Protein AF-A0A453P0K7-F1 (afdb_monomer)

pLDDT: mean 80.22, std 11.98, range [49.28, 92.62]

Radius of gyration: 17.45 Å; Cα contacts (8 Å, |Δi|>4): 108; chains: 1; bounding box: 44×29×44 Å

Mean predicted aligned error: 9.04 Å

Sequence (125 aa):
ETRQAKEMAAARRRWETLIREQKIKTLTPREAGYTFKLTDKVLLDVRPSNERQKAWVKGSTWIPVFDVDTSSDLNGLSKKAFNFMIGGWWSGSSTMSFNKNFVQQTEEKFSKDTDIILVCQKGLR

Solvent-accessible surface area (backbone atoms only — not comparable to full-atom values): 7544 Å² total; per-residue (Å²): 113,73,64,61,54,52,52,51,54,50,52,50,52,54,50,53,49,37,43,73,70,56,77,49,76,90,67,53,75,69,54,45,56,49,46,54,72,77,34,99,49,49,38,40,34,36,48,31,6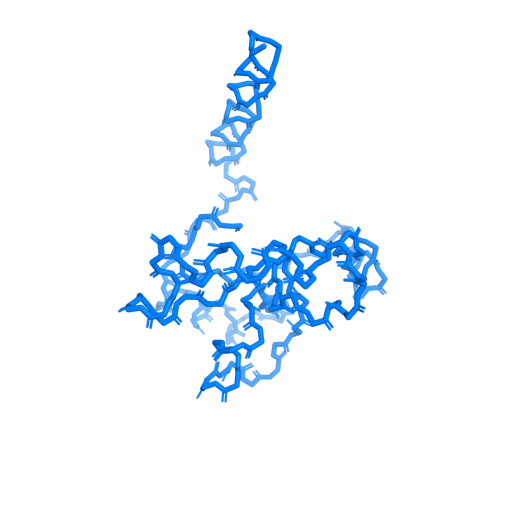0,79,55,47,76,74,56,79,63,90,89,47,49,78,57,38,49,35,31,70,62,74,66,82,46,76,75,44,49,55,51,49,52,50,46,37,73,80,45,24,66,85,63,72,55,74,64,67,37,75,41,87,55,37,64,59,60,46,57,76,74,42,64,94,88,58,69,68,47,78,45,39,92,85,72,82,115

Secondary structure (DSSP, 8-state):
-HHHHHHHHHHHHHHHHHHHTTSS----HHHHHHHHHHS-PEEEE---HHHHTT---TT-EE--SEEE-----HHHHHHHHHHIIIIIHHHT-PPEEE-TTHHHHHHHHS-TT--EEEE-TTS--

Nearest PDB structures (foldseek):
  3g5j-assembly2_B  TM=5.759E-01  e=9.638E-02  Clostridioides difficile 630
  6bev-assembly1_A  TM=6.974E-01  e=4.120E-01  Homo sapiens
  3tp9-assembly1_B  TM=7.932E-01  e=1.544E+00  Alicyclobacillus acidocaldarius subsp. acidocaldarius DSM 446
  3o3w-assembly2_D  TM=5.588E-01  e=2.010E+00  Halalkalibacterium halodurans
  3o3w-assembly2_F  TM=3.889E-01  e=1.109E+00  Halalkalibacterium halodurans

Organism: Aegilops tauschii subsp. strangulata (NCBI:txid200361)

InterPro domains:
  IPR001763 Rhodanese-like domain [PS50206] (37-125)
  IPR036873 Rhodanese-like domain superfamily [G3DSA:3.40.250.10] (23-125)
  IPR036873 Rhodanese-like domain superfamily [SSF52821] (16-125)
  IPR044664 Rhodanese-like domain-containing protein 11-like [PTHR45187] (1-125)

Foldseek 3Di:
DVVVVVVVVVVVVVVVVCVVVVVDDDDDPVRVVVCVVVDVAAEEEQDEPVVVVVDDDPRHDYQHQKYAPPDPPPVVVVVQVVCCVVCCVVVVDGDIDGDPCRVVVDVVVDPPPGHYHYDDDVPPD

Structure (mmCIF, N/CA/C/O backbone):
data_AF-A0A453P0K7-F1
#
_entry.id   AF-A0A453P0K7-F1
#
loop_
_atom_site.group_PDB
_atom_site.id
_atom_site.type_symbol
_atom_site.label_atom_id
_atom_site.label_alt_id
_atom_site.label_comp_id
_atom_site.label_asym_id
_atom_site.label_entity_id
_atom_site.label_seq_id
_atom_site.pdbx_PDB_ins_code
_atom_site.Cartn_x
_atom_site.Cartn_y
_atom_site.Cartn_z
_atom_site.occupancy
_atom_site.B_iso_or_equiv
_atom_site.auth_seq_id
_atom_site.auth_comp_id
_atom_site.auth_asym_id
_atom_site.auth_atom_id
_atom_site.pdbx_PDB_model_num
ATOM 1 N N . GLU A 1 1 ? 26.111 9.119 -1.547 1.00 57.25 1 GLU A N 1
ATOM 2 C CA . GLU A 1 1 ? 25.491 7.921 -0.929 1.00 57.25 1 GLU A CA 1
ATOM 3 C C . GLU A 1 1 ? 25.091 8.106 0.542 1.00 57.25 1 GLU A C 1
ATOM 5 O O . GLU A 1 1 ? 23.982 7.737 0.910 1.00 57.25 1 GLU A O 1
ATOM 10 N N . THR A 1 2 ? 25.904 8.753 1.387 1.00 75.12 2 THR A N 1
ATOM 11 C CA . THR A 1 2 ? 25.620 8.910 2.835 1.00 75.12 2 THR A CA 1
ATOM 12 C C . THR A 1 2 ? 24.340 9.687 3.177 1.00 75.12 2 THR A C 1
ATOM 14 O O . THR A 1 2 ? 23.711 9.407 4.197 1.00 75.12 2 THR A O 1
ATOM 17 N N . ARG A 1 3 ? 23.920 10.648 2.343 1.00 81.12 3 ARG A N 1
ATOM 18 C CA . ARG A 1 3 ? 22.696 11.439 2.568 1.00 81.12 3 ARG A CA 1
ATOM 19 C C . ARG A 1 3 ? 21.417 10.621 2.365 1.00 81.12 3 ARG A C 1
ATOM 21 O O . ARG A 1 3 ? 20.563 10.623 3.243 1.00 81.12 3 ARG A O 1
ATOM 28 N N . GLN A 1 4 ? 21.325 9.868 1.270 1.00 80.12 4 GLN A N 1
ATOM 29 C CA . GLN A 1 4 ? 20.164 9.017 0.983 1.00 80.12 4 GLN A CA 1
ATOM 30 C C . GLN A 1 4 ? 19.997 7.911 2.031 1.00 80.12 4 GLN A C 1
ATOM 32 O O . GLN A 1 4 ? 18.888 7.667 2.495 1.00 80.12 4 GLN A O 1
ATOM 37 N N . ALA A 1 5 ? 21.097 7.292 2.472 1.00 84.19 5 ALA A N 1
ATOM 38 C CA . ALA A 1 5 ? 21.058 6.300 3.547 1.00 84.19 5 ALA A CA 1
ATOM 39 C C . ALA A 1 5 ? 20.514 6.886 4.864 1.00 84.19 5 ALA A C 1
ATOM 41 O O . ALA A 1 5 ? 19.698 6.256 5.537 1.00 84.19 5 ALA A O 1
ATOM 42 N N . LYS A 1 6 ? 20.913 8.118 5.214 1.00 86.81 6 LYS A N 1
ATOM 43 C CA . LYS A 1 6 ? 20.397 8.827 6.397 1.00 86.81 6 LYS A CA 1
ATOM 44 C C . LYS A 1 6 ? 18.916 9.181 6.263 1.00 86.81 6 LYS A C 1
ATOM 46 O O . LYS A 1 6 ? 18.170 9.001 7.222 1.00 86.81 6 LYS A O 1
ATOM 51 N N . GLU A 1 7 ? 18.485 9.651 5.094 1.00 88.75 7 GLU A N 1
ATOM 52 C CA . GLU A 1 7 ? 17.079 9.974 4.817 1.00 88.75 7 GLU A CA 1
ATOM 53 C C . GLU A 1 7 ? 16.193 8.719 4.893 1.00 88.75 7 GLU A C 1
ATOM 55 O O . GLU A 1 7 ? 15.154 8.744 5.552 1.00 88.75 7 GLU A O 1
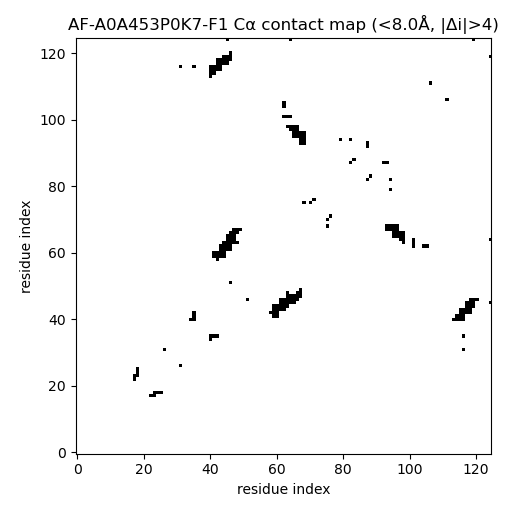ATOM 60 N N . MET A 1 8 ? 16.646 7.592 4.335 1.00 84.69 8 MET A N 1
ATOM 61 C CA . MET A 1 8 ? 15.959 6.299 4.451 1.00 84.69 8 MET A CA 1
ATOM 62 C C . MET A 1 8 ? 15.880 5.809 5.902 1.00 84.69 8 MET A C 1
ATOM 64 O O . MET A 1 8 ? 14.822 5.367 6.349 1.00 84.69 8 MET A O 1
ATOM 68 N N . ALA A 1 9 ? 16.968 5.927 6.669 1.00 87.56 9 ALA A N 1
ATOM 69 C CA . ALA A 1 9 ? 16.970 5.562 8.085 1.00 87.56 9 ALA A CA 1
ATOM 70 C C . ALA A 1 9 ? 16.009 6.439 8.907 1.00 87.56 9 ALA A C 1
ATOM 72 O O . ALA A 1 9 ? 15.301 5.938 9.781 1.00 87.56 9 ALA A O 1
ATOM 73 N N . ALA A 1 10 ? 15.943 7.740 8.612 1.00 90.69 10 ALA A N 1
ATOM 74 C CA . ALA A 1 10 ? 14.999 8.652 9.249 1.00 90.69 10 ALA A CA 1
ATOM 75 C C . ALA A 1 10 ? 13.543 8.320 8.884 1.00 90.69 10 ALA A C 1
ATOM 77 O O . ALA A 1 10 ? 12.687 8.301 9.768 1.00 90.69 10 ALA A O 1
ATOM 78 N N . ALA A 1 11 ? 13.262 8.011 7.614 1.00 86.94 11 ALA A N 1
ATOM 79 C CA . ALA A 1 11 ? 11.937 7.587 7.164 1.00 86.94 11 ALA A CA 1
ATOM 80 C C . ALA A 1 11 ? 11.488 6.294 7.860 1.00 86.94 11 ALA A C 1
ATOM 82 O O . ALA A 1 11 ? 10.369 6.223 8.365 1.00 86.94 11 ALA A O 1
ATOM 83 N N . ARG A 1 12 ? 12.389 5.313 7.985 1.00 86.38 12 ARG A N 1
ATOM 84 C CA . ARG A 1 12 ? 12.117 4.059 8.696 1.00 86.38 12 ARG A CA 1
ATOM 85 C C . ARG A 1 12 ? 11.782 4.283 10.169 1.00 86.38 12 ARG A C 1
ATOM 87 O O . ARG A 1 12 ? 10.804 3.729 10.655 1.00 86.38 12 ARG A O 1
ATOM 94 N N . ARG A 1 13 ? 12.537 5.138 10.867 1.00 90.44 13 ARG A N 1
ATOM 95 C CA . ARG A 1 13 ? 12.240 5.481 12.269 1.00 90.44 13 ARG A CA 1
ATOM 96 C C . ARG A 1 13 ? 10.870 6.136 12.421 1.00 90.44 13 ARG A C 1
ATOM 98 O O . ARG A 1 13 ? 10.135 5.788 13.333 1.00 90.44 13 ARG A O 1
ATOM 105 N N . ARG A 1 14 ? 10.506 7.056 11.517 1.00 89.06 14 ARG A N 1
ATOM 106 C CA . ARG A 1 14 ? 9.172 7.686 11.516 1.00 89.06 14 ARG A CA 1
ATOM 107 C C .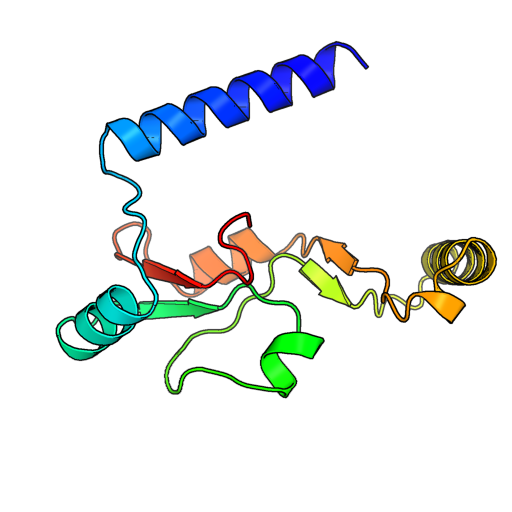 ARG A 1 14 ? 8.073 6.640 11.348 1.00 89.06 14 ARG A C 1
ATOM 109 O O . ARG A 1 14 ? 7.101 6.662 12.091 1.00 89.06 14 ARG A O 1
ATOM 116 N N . TRP A 1 15 ? 8.254 5.711 10.414 1.00 85.88 15 TRP A N 1
ATOM 117 C CA . TRP A 1 15 ? 7.320 4.615 10.175 1.00 85.88 15 TRP A CA 1
ATOM 118 C C . TRP A 1 15 ? 7.149 3.707 11.401 1.00 85.88 15 TRP A C 1
ATOM 120 O O . TRP A 1 15 ? 6.027 3.442 11.826 1.00 85.88 15 TRP A O 1
ATOM 130 N N . GLU A 1 16 ? 8.254 3.280 12.014 1.00 88.50 16 GLU A N 1
ATOM 131 C CA . GLU A 1 16 ? 8.236 2.444 13.221 1.00 88.50 16 GLU A CA 1
ATOM 132 C C . GLU A 1 16 ? 7.529 3.150 14.391 1.00 88.50 16 GLU A C 1
ATOM 134 O O . GLU A 1 16 ? 6.747 2.521 15.107 1.00 88.50 16 GLU A O 1
ATOM 139 N N . THR A 1 17 ? 7.721 4.465 14.546 1.00 92.62 17 THR A N 1
ATOM 140 C CA . THR A 1 17 ? 6.985 5.267 15.534 1.00 92.62 17 THR A CA 1
ATOM 141 C C . THR A 1 17 ? 5.480 5.273 15.264 1.00 92.62 17 THR A C 1
ATOM 143 O O . THR A 1 17 ? 4.709 5.070 16.197 1.00 92.62 17 THR A O 1
ATOM 146 N N . LEU A 1 18 ? 5.040 5.433 14.011 1.00 88.94 18 LEU A N 1
ATOM 147 C CA . LEU A 1 18 ? 3.610 5.431 13.662 1.00 88.94 18 LEU A CA 1
ATOM 148 C C . LEU A 1 18 ? 2.927 4.086 13.953 1.00 88.94 18 LEU A C 1
ATOM 150 O O . LEU A 1 18 ? 1.768 4.064 14.370 1.00 88.94 18 LEU A O 1
ATOM 154 N N . ILE A 1 19 ? 3.645 2.975 13.766 1.00 87.56 19 ILE A N 1
ATOM 155 C CA . ILE A 1 19 ? 3.164 1.640 14.149 1.00 87.56 19 ILE A CA 1
ATOM 156 C C . ILE A 1 19 ? 3.085 1.523 15.674 1.00 87.56 19 ILE A C 1
ATOM 158 O O . ILE A 1 19 ? 2.084 1.046 16.207 1.00 87.56 19 ILE A O 1
ATOM 162 N N . ARG A 1 20 ? 4.120 1.978 16.393 1.00 89.81 20 ARG A N 1
ATOM 163 C CA . ARG A 1 20 ? 4.165 1.923 17.862 1.00 89.81 20 ARG A CA 1
ATOM 164 C C . ARG A 1 20 ? 3.066 2.767 18.511 1.00 89.81 20 ARG A C 1
ATOM 166 O O . ARG A 1 20 ? 2.497 2.346 19.512 1.00 89.81 20 ARG A O 1
ATOM 173 N N . GLU A 1 21 ? 2.757 3.924 17.934 1.00 91.50 21 GLU A N 1
ATOM 174 C CA . GLU A 1 21 ? 1.658 4.807 18.346 1.00 91.50 21 GLU A CA 1
ATOM 175 C C . GLU A 1 21 ? 0.270 4.288 17.920 1.00 91.50 21 GLU A C 1
ATOM 177 O O . GLU A 1 21 ? -0.727 4.955 18.172 1.00 91.50 21 GLU A O 1
ATOM 182 N N . GLN A 1 22 ? 0.189 3.126 17.257 1.00 85.62 22 GLN A N 1
ATOM 183 C CA . GLN A 1 22 ? -1.040 2.532 16.709 1.00 85.62 22 GLN A CA 1
ATOM 184 C C . GLN A 1 22 ? -1.821 3.419 15.726 1.00 85.62 22 GLN A C 1
ATOM 186 O O . GLN A 1 22 ? -2.965 3.113 15.394 1.00 85.62 22 GLN A O 1
ATOM 191 N N . LYS A 1 23 ? -1.193 4.469 15.184 1.00 85.56 23 LYS A N 1
ATOM 192 C CA . LYS A 1 23 ? -1.765 5.270 14.091 1.00 85.56 23 LYS A CA 1
ATOM 193 C C . LYS A 1 23 ? -1.886 4.451 12.810 1.00 85.56 23 LYS A C 1
ATOM 195 O O . LYS A 1 23 ? -2.830 4.626 12.050 1.00 85.56 23 LYS A O 1
ATOM 200 N N . ILE A 1 24 ? -0.939 3.539 12.586 1.00 86.88 24 ILE A N 1
ATOM 201 C CA . ILE A 1 24 ? -0.995 2.552 11.507 1.00 86.88 24 ILE A CA 1
ATOM 202 C C . ILE A 1 24 ? -1.208 1.183 12.137 1.00 86.88 24 ILE A C 1
ATOM 204 O O . ILE A 1 24 ? -0.322 0.647 12.804 1.00 86.88 24 ILE A O 1
ATOM 208 N N . LYS A 1 25 ? -2.387 0.605 11.905 1.00 88.44 25 LYS A N 1
ATOM 209 C CA . LYS A 1 25 ? -2.711 -0.747 12.353 1.00 88.44 25 LYS A CA 1
ATOM 210 C C . LYS A 1 25 ? -2.468 -1.739 11.224 1.00 88.44 25 LYS A C 1
ATOM 212 O O . LYS A 1 25 ? -3.093 -1.658 10.169 1.00 88.44 25 LYS A O 1
ATOM 217 N N . THR A 1 26 ? -1.583 -2.699 11.460 1.00 87.75 26 THR A N 1
ATOM 218 C CA . THR A 1 26 ? -1.420 -3.846 10.568 1.00 87.75 26 THR A CA 1
ATOM 219 C C . THR A 1 26 ? -2.596 -4.798 10.765 1.00 87.75 26 THR A C 1
ATOM 221 O O . THR A 1 26 ? -2.956 -5.138 11.891 1.00 87.75 26 THR A O 1
ATOM 224 N N . LEU A 1 27 ? -3.229 -5.198 9.665 1.00 87.56 27 LEU A N 1
ATOM 225 C CA . LEU A 1 27 ? -4.360 -6.121 9.672 1.00 87.56 27 LEU A CA 1
ATOM 226 C C . LEU A 1 27 ? -3.991 -7.372 8.889 1.00 87.56 27 LEU A C 1
ATOM 228 O O . LEU A 1 27 ? -3.414 -7.294 7.802 1.00 87.56 27 LEU A O 1
ATOM 232 N N . THR A 1 28 ? -4.368 -8.533 9.413 1.00 88.62 28 THR A N 1
ATOM 233 C CA . THR A 1 28 ? -4.352 -9.763 8.620 1.00 88.62 28 THR A CA 1
ATOM 234 C C . THR A 1 28 ? -5.460 -9.716 7.558 1.00 88.62 28 THR A C 1
ATOM 236 O O . THR A 1 28 ? -6.468 -9.031 7.751 1.00 88.62 28 THR A O 1
ATOM 239 N N . PRO A 1 29 ? -5.358 -10.471 6.446 1.00 85.94 29 PRO A N 1
ATOM 240 C CA . PRO A 1 29 ? -6.405 -10.490 5.418 1.00 85.94 29 PRO A CA 1
ATOM 241 C C . PRO A 1 29 ? -7.796 -10.838 5.967 1.00 85.94 29 PRO A C 1
ATOM 243 O O . PRO A 1 29 ? -8.808 -10.317 5.499 1.00 85.94 29 PRO A O 1
ATOM 246 N N . ARG A 1 30 ? -7.847 -11.692 6.998 1.00 87.69 30 ARG A N 1
ATOM 247 C CA . ARG A 1 30 ? -9.088 -12.078 7.672 1.00 87.69 30 ARG A CA 1
ATOM 248 C C . ARG A 1 30 ? -9.691 -10.904 8.443 1.00 87.69 30 ARG A C 1
ATOM 250 O O . ARG A 1 30 ? -10.869 -10.609 8.271 1.00 87.69 30 ARG A O 1
ATOM 257 N N . GLU A 1 31 ? -8.888 -10.208 9.243 1.00 89.56 31 GLU A N 1
ATOM 258 C CA . GLU A 1 31 ? -9.323 -9.022 9.992 1.00 89.56 31 GLU A CA 1
ATOM 259 C C . GLU A 1 31 ? -9.700 -7.866 9.066 1.00 89.56 31 GLU A C 1
ATOM 261 O O . GLU A 1 31 ? -10.706 -7.202 9.303 1.00 89.56 31 GLU A O 1
ATOM 266 N N . ALA A 1 32 ? -8.944 -7.653 7.986 1.00 87.12 32 ALA A N 1
ATOM 267 C CA . ALA A 1 32 ? -9.249 -6.646 6.975 1.00 87.12 32 ALA A CA 1
ATOM 268 C C . ALA A 1 32 ? -10.604 -6.925 6.313 1.00 87.12 32 ALA A C 1
ATOM 270 O O . ALA A 1 32 ? -11.422 -6.018 6.182 1.00 87.12 32 ALA A O 1
ATOM 271 N N . GLY A 1 33 ? -10.883 -8.189 5.975 1.00 87.06 33 GLY A N 1
ATOM 272 C CA . GLY A 1 33 ? -12.175 -8.605 5.433 1.00 87.06 33 GLY A CA 1
ATOM 273 C C . GLY A 1 33 ? -13.341 -8.388 6.401 1.00 87.06 33 GLY A C 1
ATOM 274 O O . GLY A 1 33 ? -14.416 -7.980 5.968 1.00 87.06 33 GLY A O 1
ATOM 275 N N . TYR A 1 34 ? -13.145 -8.620 7.703 1.00 88.38 34 TYR A N 1
ATOM 276 C CA . TYR A 1 34 ? -14.158 -8.294 8.712 1.00 88.38 34 TYR A CA 1
ATOM 277 C C . TYR A 1 34 ? -14.334 -6.785 8.870 1.00 88.38 34 TYR A C 1
ATOM 279 O O . TYR A 1 34 ? -15.460 -6.306 8.846 1.00 88.38 34 TYR A O 1
ATOM 287 N N . THR A 1 35 ? -13.240 -6.031 8.964 1.00 87.50 35 THR A N 1
ATOM 288 C CA . THR A 1 35 ? -13.268 -4.571 9.146 1.00 87.50 35 THR A CA 1
ATOM 289 C C . THR A 1 35 ? -13.952 -3.887 7.968 1.00 87.50 35 THR A C 1
ATOM 291 O O . THR A 1 35 ? -14.791 -3.023 8.168 1.00 87.50 35 THR A O 1
ATOM 294 N N . PHE A 1 36 ? -13.670 -4.328 6.743 1.00 87.56 36 PHE A N 1
ATOM 295 C CA . PHE A 1 36 ? -14.305 -3.796 5.538 1.00 87.56 36 PHE A CA 1
ATOM 296 C C . PHE A 1 36 ? -15.812 -4.088 5.462 1.00 87.56 36 PHE A C 1
ATOM 298 O O . PHE A 1 36 ? -16.555 -3.334 4.851 1.00 87.56 36 PHE A O 1
ATOM 305 N N . LYS A 1 37 ? -16.279 -5.189 6.063 1.00 85.81 37 LYS A N 1
ATOM 306 C CA . LYS A 1 37 ? -17.712 -5.524 6.107 1.00 85.81 37 LYS A CA 1
ATOM 307 C C . LYS A 1 37 ? -18.448 -4.847 7.259 1.00 85.81 37 LYS A C 1
ATOM 309 O O . LYS A 1 37 ? -19.635 -4.578 7.138 1.00 85.81 37 LYS A O 1
ATOM 314 N N . LEU A 1 38 ? -17.769 -4.672 8.390 1.00 85.12 38 LEU A N 1
ATOM 315 C CA . LEU A 1 38 ? -18.343 -4.139 9.627 1.00 85.12 38 LEU A CA 1
ATOM 316 C C . LEU A 1 38 ? -18.262 -2.616 9.700 1.00 85.12 38 LEU A C 1
ATOM 318 O O . LEU A 1 38 ? -18.952 -2.010 10.512 1.00 85.12 38 LEU A O 1
ATOM 322 N N . THR A 1 39 ? -17.382 -2.002 8.917 1.00 81.00 39 THR A N 1
ATOM 323 C CA . THR A 1 39 ? -17.164 -0.560 8.913 1.00 81.00 39 THR A CA 1
ATOM 3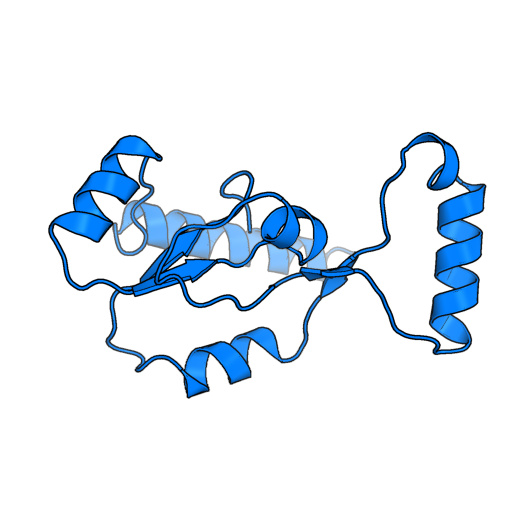24 C C . THR A 1 39 ? -17.271 -0.036 7.491 1.00 81.00 39 THR A C 1
ATOM 326 O O . THR A 1 39 ? -16.703 -0.632 6.581 1.00 81.00 39 THR A O 1
ATOM 329 N N . ASP A 1 40 ? -17.887 1.131 7.310 1.00 80.81 40 ASP A N 1
ATOM 330 C CA . ASP A 1 40 ? -17.939 1.866 6.035 1.00 80.81 40 ASP A CA 1
ATOM 331 C C . ASP A 1 40 ? -16.586 2.506 5.650 1.00 80.81 40 ASP A C 1
ATOM 333 O O . ASP A 1 40 ? -16.514 3.579 5.050 1.00 80.81 40 ASP A O 1
ATOM 337 N N . LYS A 1 41 ? -15.476 1.861 6.024 1.00 85.00 41 LYS A N 1
ATOM 338 C CA . LYS A 1 41 ? -14.119 2.310 5.703 1.00 85.00 41 LYS A CA 1
ATOM 339 C C . LYS A 1 41 ? -13.802 2.010 4.251 1.00 85.00 41 LYS A C 1
ATOM 341 O O . LYS A 1 41 ? -14.102 0.930 3.739 1.00 85.00 41 LYS A O 1
ATOM 346 N N . VAL A 1 42 ? -13.117 2.944 3.599 1.00 88.88 42 VAL A N 1
ATOM 347 C CA . VAL A 1 42 ? -12.773 2.775 2.189 1.00 88.88 42 VAL A CA 1
ATOM 348 C C . VAL A 1 42 ? -11.526 1.912 2.034 1.00 88.88 42 VAL A C 1
ATOM 350 O O . VAL A 1 42 ? -10.545 2.053 2.764 1.00 88.88 42 VAL A O 1
ATOM 353 N N . LEU A 1 43 ? -11.568 1.015 1.051 1.00 91.19 43 LEU A N 1
ATOM 354 C CA . LEU A 1 43 ? -10.459 0.143 0.690 1.00 91.19 43 LEU A CA 1
ATOM 355 C C . LEU A 1 43 ? -9.670 0.751 -0.476 1.00 91.19 43 LEU A C 1
ATOM 357 O O . LEU A 1 43 ? -10.209 0.899 -1.576 1.00 91.19 43 LEU A O 1
ATOM 361 N N . LEU A 1 44 ? -8.397 1.065 -0.242 1.00 92.06 44 LEU A N 1
ATOM 362 C CA . LEU A 1 44 ? -7.469 1.594 -1.238 1.00 92.06 44 LEU A CA 1
ATOM 363 C C . LEU A 1 44 ? -6.511 0.494 -1.709 1.00 92.06 44 LEU A C 1
ATOM 365 O O . LEU A 1 44 ? -5.663 0.023 -0.953 1.00 92.06 44 LEU A O 1
ATOM 369 N N . ASP A 1 45 ? -6.636 0.093 -2.970 1.00 91.19 45 ASP A N 1
ATOM 370 C CA . ASP A 1 45 ? -5.742 -0.866 -3.616 1.00 91.19 45 ASP A CA 1
ATOM 371 C C . ASP A 1 45 ? -4.597 -0.136 -4.321 1.00 91.19 45 ASP A C 1
ATOM 373 O O . ASP A 1 45 ? -4.825 0.574 -5.306 1.00 91.19 45 ASP A O 1
ATOM 377 N N . VAL A 1 46 ? -3.373 -0.338 -3.825 1.00 91.75 46 VAL A N 1
ATOM 378 C CA . VAL A 1 46 ? -2.154 0.289 -4.362 1.00 91.75 46 VAL A CA 1
ATOM 379 C C . VAL A 1 46 ? -1.337 -0.623 -5.274 1.00 91.75 46 VAL A C 1
ATOM 381 O O . VAL A 1 46 ? -0.227 -0.271 -5.694 1.00 91.75 46 VAL A O 1
ATOM 384 N N . ARG A 1 47 ? -1.856 -1.820 -5.570 1.00 89.88 47 ARG A N 1
ATOM 385 C CA . ARG A 1 47 ? -1.164 -2.806 -6.402 1.00 89.88 47 ARG A CA 1
ATOM 386 C C . ARG A 1 47 ? -1.036 -2.333 -7.858 1.00 89.88 47 ARG A C 1
ATOM 388 O O . ARG A 1 47 ? -1.912 -1.616 -8.352 1.00 89.88 47 ARG A O 1
ATOM 395 N N . PRO A 1 48 ? 0.027 -2.764 -8.559 1.00 88.44 48 PRO A N 1
ATOM 396 C CA . PRO A 1 48 ? 0.192 -2.507 -9.988 1.00 88.44 48 PRO A CA 1
ATOM 397 C C . PRO A 1 48 ? -0.949 -3.111 -10.821 1.00 88.44 48 PRO A C 1
ATOM 399 O O . PRO A 1 48 ? -1.623 -4.061 -10.402 1.00 88.44 48 PRO A O 1
ATOM 402 N N . SER A 1 49 ? -1.150 -2.577 -12.029 1.00 87.38 49 SER A N 1
ATOM 403 C CA . SER A 1 49 ? -2.233 -2.990 -12.936 1.00 87.38 49 SER A CA 1
ATOM 404 C C . SER A 1 49 ? -2.238 -4.496 -13.235 1.00 87.38 49 SER A C 1
ATOM 406 O O . SER A 1 49 ? -3.299 -5.120 -13.238 1.00 87.38 49 SER A O 1
ATOM 408 N N . ASN A 1 50 ? -1.064 -5.108 -13.404 1.00 84.62 50 ASN A N 1
ATOM 409 C CA . ASN A 1 50 ? -0.908 -6.539 -13.687 1.00 84.62 50 ASN A CA 1
ATOM 410 C C . ASN A 1 50 ? -1.474 -7.463 -12.587 1.00 84.62 50 ASN A C 1
ATOM 412 O O . ASN A 1 50 ? -1.942 -8.562 -12.878 1.00 84.62 50 ASN A O 1
ATOM 416 N N . GLU A 1 51 ? -1.431 -7.045 -11.323 1.00 84.88 51 GLU A N 1
ATOM 417 C CA . GLU A 1 51 ? -1.995 -7.782 -10.190 1.00 84.88 51 GLU A CA 1
ATOM 418 C C . GLU A 1 51 ? -3.486 -7.496 -10.045 1.00 84.88 51 GLU A C 1
ATOM 420 O O . GLU A 1 51 ? -4.276 -8.412 -9.803 1.00 84.88 51 GLU A O 1
ATOM 425 N N . ARG A 1 52 ? -3.877 -6.234 -10.246 1.00 86.69 52 ARG A N 1
ATOM 426 C CA . ARG A 1 52 ? -5.273 -5.797 -10.201 1.00 86.69 52 ARG A CA 1
ATOM 427 C C . ARG A 1 52 ? -6.135 -6.519 -11.236 1.00 86.69 52 ARG A C 1
ATOM 429 O O . ARG A 1 52 ? -7.248 -6.926 -10.914 1.00 86.69 52 ARG A O 1
ATOM 436 N N . GLN A 1 53 ? -5.613 -6.705 -12.449 1.00 87.12 53 GLN A N 1
ATOM 437 C CA . GLN A 1 53 ? -6.301 -7.404 -13.541 1.00 87.12 53 GLN A CA 1
ATOM 438 C C . GLN A 1 53 ? -6.584 -8.877 -13.223 1.00 87.12 53 GLN A C 1
ATOM 440 O O . GLN A 1 53 ? -7.558 -9.430 -13.723 1.00 87.12 53 GLN A O 1
ATOM 445 N N . LYS A 1 54 ? -5.767 -9.512 -12.375 1.00 89.44 54 LYS A N 1
ATOM 446 C CA . LYS A 1 54 ? -5.968 -10.913 -11.979 1.00 89.44 54 LYS A CA 1
ATOM 447 C C . LYS A 1 54 ? -7.081 -11.054 -10.950 1.00 89.44 54 LYS A C 1
ATOM 449 O O . LYS A 1 54 ? -7.893 -11.967 -11.047 1.00 89.44 54 LYS A O 1
ATOM 454 N N . ALA A 1 55 ? -7.090 -10.184 -9.941 1.00 88.88 55 ALA A N 1
ATOM 455 C CA . ALA A 1 55 ? -8.078 -10.232 -8.873 1.00 88.88 55 ALA A CA 1
ATOM 456 C C . ALA A 1 55 ? -8.178 -8.904 -8.123 1.00 88.88 55 ALA A C 1
ATOM 458 O O . ALA A 1 55 ? -7.175 -8.238 -7.834 1.00 88.88 55 ALA A O 1
ATOM 459 N N . TRP A 1 56 ? -9.398 -8.572 -7.708 1.00 89.69 56 TRP A N 1
ATOM 460 C CA . TRP A 1 56 ? -9.673 -7.360 -6.956 1.00 89.69 56 TRP A CA 1
ATOM 461 C C . TRP A 1 56 ? -10.848 -7.497 -5.991 1.00 89.69 56 TRP A C 1
ATOM 463 O O . TRP A 1 56 ? -11.704 -8.365 -6.145 1.00 89.69 56 TRP A O 1
ATOM 473 N N . VAL A 1 57 ? -10.878 -6.618 -4.986 1.00 87.56 57 VAL A N 1
ATOM 474 C CA . VAL A 1 57 ? -11.956 -6.560 -3.994 1.00 87.56 57 VAL A CA 1
ATOM 475 C C . VAL A 1 57 ? -13.034 -5.592 -4.466 1.00 87.56 57 VAL A C 1
ATOM 477 O O . VAL A 1 57 ? -12.767 -4.405 -4.649 1.00 87.56 57 VAL A O 1
ATOM 480 N N . LYS A 1 58 ? -14.263 -6.086 -4.648 1.00 87.50 58 LYS A N 1
ATOM 481 C CA . LYS A 1 58 ? -15.400 -5.267 -5.090 1.00 87.50 58 LYS A CA 1
ATOM 482 C 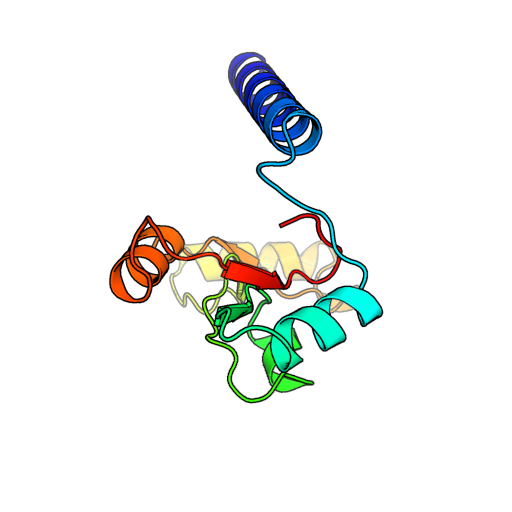C . LYS A 1 58 ? -15.603 -4.063 -4.160 1.00 87.50 58 LYS A C 1
ATOM 484 O O . LYS A 1 58 ? -15.614 -4.223 -2.946 1.00 87.50 58 LYS A O 1
ATOM 489 N N . GLY A 1 59 ? -15.774 -2.875 -4.740 1.00 86.00 59 GLY A N 1
ATOM 490 C CA . GLY A 1 59 ? -15.938 -1.622 -3.990 1.00 86.00 59 GLY A CA 1
ATOM 491 C C . GLY A 1 59 ? -14.632 -0.948 -3.556 1.00 86.00 59 GLY A C 1
ATOM 492 O O . GLY A 1 59 ? -14.682 0.101 -2.929 1.00 86.00 59 GLY A O 1
ATOM 493 N N . SER A 1 60 ? -13.463 -1.501 -3.900 1.00 89.31 60 SER A N 1
ATOM 494 C CA . SER A 1 60 ? -12.187 -0.840 -3.613 1.00 89.31 60 SER A CA 1
ATOM 495 C C . SER A 1 60 ? -11.857 0.247 -4.641 1.00 89.31 60 SER A C 1
ATOM 497 O O . SER A 1 60 ? -11.956 0.009 -5.852 1.00 89.31 60 SER A O 1
ATOM 499 N N . THR A 1 61 ? -11.291 1.355 -4.186 1.00 91.94 61 THR A N 1
ATOM 500 C CA . THR A 1 61 ? -10.670 2.359 -5.053 1.00 91.94 61 THR A CA 1
ATOM 501 C C . THR A 1 61 ? -9.272 1.897 -5.446 1.00 91.94 61 THR A C 1
ATOM 503 O O . THR A 1 61 ? -8.494 1.482 -4.594 1.00 91.94 61 THR A O 1
ATOM 506 N N . TRP A 1 62 ? -8.942 1.954 -6.735 1.00 92.38 62 TRP A N 1
ATOM 507 C CA . TRP A 1 62 ? -7.615 1.589 -7.234 1.00 92.38 62 TRP A CA 1
ATOM 508 C C . TRP A 1 62 ? -6.807 2.841 -7.576 1.00 92.38 62 TRP A C 1
ATOM 510 O O . TRP A 1 62 ? -7.276 3.680 -8.350 1.00 92.38 62 TRP A O 1
ATOM 520 N N . ILE A 1 63 ? -5.621 2.961 -6.975 1.00 91.38 63 ILE A N 1
ATOM 521 C CA . ILE A 1 63 ? -4.625 4.001 -7.264 1.00 91.38 63 ILE A CA 1
ATOM 522 C C . ILE A 1 63 ? -3.238 3.355 -7.113 1.00 91.38 63 ILE A C 1
ATOM 524 O O . ILE A 1 63 ? -2.778 3.165 -5.987 1.00 91.38 63 ILE A O 1
ATOM 528 N N . PRO A 1 64 ? -2.553 2.980 -8.204 1.00 89.88 64 PRO A N 1
ATOM 529 C CA . PRO A 1 64 ? -1.273 2.289 -8.109 1.00 89.88 64 PRO A CA 1
ATOM 530 C C . PRO A 1 64 ? -0.160 3.241 -7.646 1.00 89.88 64 PRO A C 1
ATOM 532 O O . PRO A 1 64 ? 0.002 4.334 -8.196 1.00 89.88 64 PRO A O 1
ATOM 535 N N . VAL A 1 65 ? 0.648 2.801 -6.673 1.00 88.00 65 VAL A N 1
ATOM 536 C CA . VAL A 1 65 ? 1.895 3.498 -6.276 1.00 88.00 65 VAL A CA 1
ATOM 537 C C . VAL A 1 65 ? 2.986 3.259 -7.317 1.00 88.00 65 VAL A C 1
ATOM 539 O O . VAL A 1 65 ? 3.734 4.166 -7.678 1.00 88.00 65 VAL A O 1
ATOM 542 N N . PHE A 1 66 ? 3.051 2.028 -7.822 1.00 83.75 66 PHE A N 1
ATOM 543 C CA . PHE A 1 66 ? 3.894 1.661 -8.947 1.00 83.75 66 PHE A CA 1
ATOM 544 C C . PHE A 1 66 ? 3.037 1.001 -10.010 1.00 83.75 66 PHE A C 1
ATOM 546 O O . PHE A 1 66 ? 2.217 0.145 -9.674 1.00 83.75 66 PHE A O 1
ATOM 553 N N . ASP A 1 67 ? 3.263 1.349 -11.269 1.00 80.81 67 ASP A N 1
ATOM 554 C CA . ASP A 1 67 ? 2.596 0.706 -12.393 1.00 80.81 67 ASP A CA 1
ATOM 555 C C . ASP A 1 67 ? 3.606 0.268 -13.453 1.00 80.81 67 ASP A C 1
ATOM 557 O O . ASP A 1 67 ? 4.789 0.610 -13.391 1.00 80.81 67 ASP A O 1
ATOM 561 N N . VAL A 1 68 ? 3.155 -0.551 -14.398 1.00 73.94 68 VAL A N 1
ATOM 562 C CA . VAL A 1 68 ? 3.983 -0.994 -15.518 1.00 73.94 68 VAL A CA 1
ATOM 563 C C . VAL A 1 68 ? 4.403 0.229 -16.324 1.00 73.94 68 VAL A C 1
ATOM 565 O O . VAL A 1 68 ? 3.558 0.995 -16.793 1.00 73.94 68 VAL A O 1
ATOM 568 N N . ASP A 1 69 ? 5.715 0.394 -16.506 1.00 67.25 69 ASP A N 1
ATOM 569 C CA . ASP A 1 69 ? 6.263 1.457 -17.337 1.00 67.25 69 ASP A CA 1
ATOM 570 C C . ASP A 1 69 ? 5.714 1.319 -18.757 1.00 67.25 69 ASP A C 1
ATOM 572 O O . ASP A 1 69 ? 6.192 0.511 -19.553 1.00 67.25 69 ASP A O 1
ATOM 576 N N . THR A 1 70 ? 4.705 2.117 -19.095 1.00 60.53 70 THR A N 1
ATOM 577 C CA . THR A 1 70 ? 4.119 2.168 -20.445 1.00 60.53 70 THR A CA 1
ATOM 578 C C . THR A 1 70 ? 4.637 3.380 -21.217 1.00 60.53 70 THR A C 1
ATOM 580 O O . THR A 1 70 ? 4.344 3.531 -22.397 1.00 60.53 70 THR A O 1
ATOM 583 N N . SER A 1 71 ? 5.487 4.204 -20.589 1.00 55.97 71 SER A N 1
ATOM 584 C CA . SER A 1 71 ? 6.163 5.307 -21.261 1.00 55.97 71 SER A CA 1
ATOM 585 C C . SER A 1 71 ? 6.934 4.777 -22.475 1.00 55.97 71 SER A C 1
ATOM 587 O O . SER A 1 71 ? 7.809 3.902 -22.387 1.00 55.97 71 SER A O 1
ATOM 589 N N . SER A 1 72 ? 6.527 5.280 -23.635 1.00 49.50 72 SER A N 1
ATOM 590 C CA . SER A 1 72 ? 7.192 5.170 -24.931 1.00 49.50 72 SER A CA 1
ATOM 591 C C . SER A 1 72 ? 8.185 6.318 -25.127 1.00 49.50 72 SER A C 1
ATOM 593 O O . SER A 1 72 ? 8.508 6.679 -26.254 1.00 49.50 72 SER A O 1
ATOM 595 N N . ASP A 1 73 ? 8.659 6.918 -24.034 1.00 51.00 73 ASP A N 1
ATOM 596 C CA . ASP A 1 73 ? 9.744 7.886 -24.088 1.00 51.00 73 ASP A CA 1
ATOM 597 C C . ASP A 1 73 ? 10.992 7.157 -24.595 1.00 51.00 73 ASP A C 1
ATOM 599 O O . ASP A 1 73 ? 11.324 6.072 -24.105 1.00 51.00 73 ASP A O 1
ATOM 603 N N . LEU A 1 74 ? 11.709 7.739 -25.561 1.00 49.28 74 LEU A N 1
ATOM 604 C CA . LEU A 1 74 ? 12.933 7.156 -26.133 1.00 49.28 74 LEU A CA 1
ATOM 605 C C . LEU A 1 74 ? 13.946 6.709 -25.055 1.00 49.28 74 LEU A C 1
ATOM 607 O O . LEU A 1 74 ? 14.643 5.710 -25.229 1.00 49.28 74 LEU A O 1
ATOM 611 N N . ASN A 1 75 ? 13.966 7.385 -23.9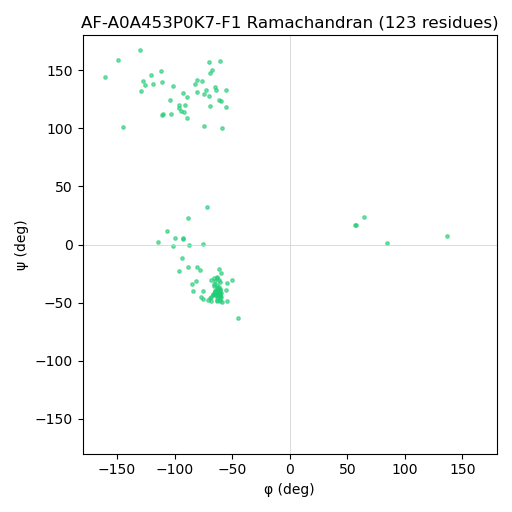01 1.00 57.09 75 ASN A N 1
ATOM 612 C CA . ASN A 1 75 ? 14.817 7.044 -22.755 1.00 57.09 75 ASN A CA 1
ATOM 613 C C . ASN A 1 75 ? 14.299 5.855 -21.917 1.00 57.09 75 ASN A C 1
ATOM 615 O O . ASN A 1 75 ? 15.067 5.233 -21.182 1.00 57.09 75 ASN A O 1
ATOM 619 N N . GLY A 1 76 ? 13.003 5.547 -21.980 1.00 58.16 76 GLY A N 1
ATOM 620 C CA . GLY A 1 76 ? 12.382 4.386 -21.340 1.00 58.16 76 GLY A CA 1
ATOM 621 C C . GLY A 1 76 ? 12.558 3.106 -22.158 1.00 58.16 76 GLY A C 1
ATOM 622 O O . GLY A 1 76 ? 12.712 2.030 -21.582 1.00 58.16 76 GLY A O 1
ATOM 623 N N . LEU A 1 77 ? 12.617 3.216 -23.491 1.00 59.09 77 LEU A N 1
ATOM 624 C CA . LEU A 1 77 ? 12.880 2.085 -24.390 1.00 59.09 77 LEU A CA 1
ATOM 625 C C . LEU A 1 77 ? 14.286 1.504 -24.198 1.00 59.09 77 LEU A C 1
ATOM 627 O O . LEU A 1 77 ? 14.427 0.286 -24.114 1.00 59.09 77 LEU A O 1
ATOM 631 N N . SER A 1 78 ? 15.311 2.349 -24.043 1.00 60.81 78 SER A N 1
ATOM 632 C CA . SER A 1 78 ? 16.681 1.888 -23.774 1.00 60.81 78 SER A CA 1
ATOM 633 C C . SER A 1 78 ? 16.797 1.192 -22.416 1.00 60.81 78 SER A C 1
ATOM 635 O O . SER A 1 78 ? 17.409 0.131 -22.317 1.00 60.81 78 SER A O 1
ATOM 637 N N . LYS A 1 79 ? 16.136 1.724 -21.379 1.00 62.16 79 LYS A N 1
ATOM 638 C CA . LYS A 1 79 ? 16.058 1.086 -20.055 1.00 62.16 79 LYS A CA 1
ATOM 639 C C . LYS A 1 79 ? 15.293 -0.236 -20.086 1.00 62.16 79 LYS A C 1
ATOM 641 O O . LYS A 1 79 ? 15.724 -1.191 -19.450 1.00 62.16 79 LYS A O 1
ATOM 646 N N . LYS A 1 80 ? 14.190 -0.321 -20.838 1.00 62.47 80 LYS A N 1
ATOM 647 C CA . LYS A 1 80 ? 13.441 -1.571 -21.050 1.00 62.47 80 LYS A CA 1
ATOM 648 C C . LYS A 1 80 ? 14.290 -2.615 -21.773 1.00 62.47 80 LYS A C 1
ATOM 650 O O . LYS A 1 80 ? 14.327 -3.753 -21.320 1.00 62.47 80 LYS A O 1
ATOM 655 N N . ALA A 1 81 ? 15.001 -2.230 -22.833 1.00 64.00 81 ALA A N 1
ATOM 656 C CA . ALA A 1 81 ? 15.894 -3.119 -23.574 1.00 64.00 81 ALA A CA 1
ATOM 657 C C . ALA A 1 81 ? 17.069 -3.603 -22.710 1.00 64.00 81 ALA A C 1
ATOM 659 O O . ALA A 1 81 ? 17.359 -4.794 -22.673 1.00 64.00 81 ALA A O 1
ATOM 660 N N . PHE A 1 82 ? 17.689 -2.710 -21.939 1.00 65.19 82 PHE A N 1
ATOM 661 C CA . PHE A 1 82 ? 18.753 -3.068 -21.005 1.00 65.19 82 PHE A CA 1
ATOM 662 C C . PHE A 1 82 ? 18.260 -4.014 -19.901 1.00 65.19 82 PHE A C 1
ATOM 664 O O . PHE A 1 82 ? 18.859 -5.061 -19.670 1.00 65.19 82 PHE A O 1
ATOM 671 N N . ASN A 1 83 ? 17.124 -3.704 -19.266 1.00 61.47 83 ASN A N 1
ATOM 672 C CA . ASN A 1 83 ? 16.523 -4.580 -18.259 1.00 61.47 83 ASN A CA 1
ATOM 673 C C . ASN A 1 83 ? 16.161 -5.948 -18.848 1.00 61.47 83 ASN A C 1
ATOM 675 O O . ASN A 1 83 ? 16.388 -6.963 -18.201 1.00 61.47 83 ASN A O 1
ATOM 679 N N . PHE A 1 84 ? 15.655 -5.995 -20.082 1.00 64.81 84 PHE A N 1
ATOM 680 C CA . PHE A 1 84 ? 15.396 -7.237 -20.804 1.00 64.81 84 PHE A CA 1
ATOM 681 C C . PHE A 1 84 ? 16.678 -8.057 -21.018 1.00 64.81 84 PHE A C 1
ATOM 683 O O . PHE A 1 84 ? 16.684 -9.249 -20.714 1.00 64.81 84 PHE A O 1
ATOM 690 N N . MET A 1 85 ? 17.766 -7.411 -21.461 1.00 64.38 85 MET A N 1
ATOM 691 C CA . MET A 1 85 ? 19.067 -8.036 -21.737 1.00 64.38 85 MET A CA 1
ATOM 692 C C . MET A 1 85 ? 19.767 -8.588 -20.489 1.00 64.38 85 MET A C 1
ATOM 694 O O . MET A 1 85 ? 20.410 -9.628 -20.576 1.00 64.38 85 MET A O 1
ATOM 698 N N . ILE A 1 86 ? 19.646 -7.926 -19.333 1.00 67.44 86 ILE A N 1
ATOM 699 C CA . ILE A 1 86 ? 20.342 -8.336 -18.093 1.00 67.44 86 ILE A CA 1
ATOM 700 C C . ILE A 1 86 ? 19.545 -9.372 -17.277 1.00 67.44 86 ILE A C 1
ATOM 70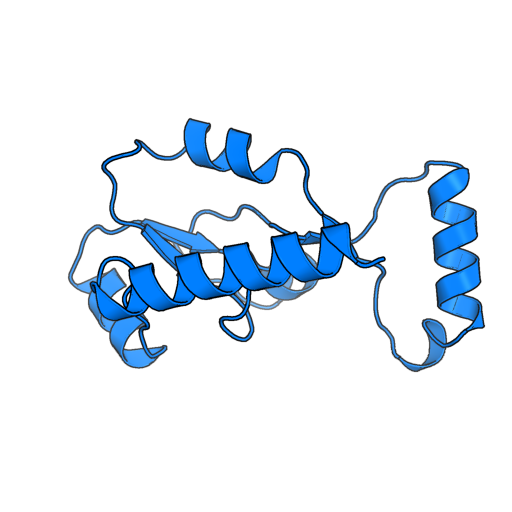2 O O . ILE A 1 86 ? 20.011 -9.872 -16.256 1.00 67.44 86 ILE A O 1
ATOM 706 N N . GLY A 1 87 ? 18.357 -9.763 -17.742 1.00 59.03 87 GLY A N 1
ATOM 707 C CA . GLY A 1 87 ? 17.593 -10.848 -17.119 1.00 59.03 87 GLY A CA 1
ATOM 708 C C . GLY A 1 87 ? 16.103 -10.584 -16.952 1.00 59.03 87 GLY A C 1
ATOM 709 O O . GLY A 1 87 ? 15.396 -11.379 -16.334 1.00 59.03 87 GLY A O 1
ATOM 710 N N . GLY A 1 88 ? 15.579 -9.492 -17.502 1.00 65.31 88 GLY A N 1
ATOM 711 C CA . GLY A 1 88 ? 14.142 -9.233 -17.566 1.00 65.31 88 GLY A CA 1
ATOM 712 C C . GLY A 1 88 ? 13.399 -10.299 -18.374 1.00 65.31 88 GLY A C 1
ATOM 713 O O . GLY A 1 88 ? 12.315 -10.714 -17.973 1.00 65.31 88 GLY A O 1
ATOM 714 N N . TRP A 1 89 ? 14.004 -10.813 -19.455 1.00 57.19 89 TRP A N 1
ATOM 715 C CA . TRP A 1 89 ? 13.377 -11.840 -20.299 1.00 57.19 89 TRP A CA 1
ATOM 716 C C . TRP A 1 89 ? 13.188 -13.186 -19.587 1.00 57.19 89 TRP A C 1
ATOM 718 O O . TRP A 1 89 ? 12.107 -13.760 -19.671 1.00 57.19 89 TRP A O 1
ATOM 728 N N . TRP A 1 90 ? 14.185 -13.677 -18.836 1.00 62.84 90 TRP A N 1
ATOM 729 C CA . TRP A 1 90 ? 14.046 -14.945 -18.099 1.00 62.84 90 TRP A CA 1
ATOM 730 C C . TRP A 1 90 ? 13.290 -14.808 -16.771 1.00 62.84 90 TRP A C 1
ATOM 732 O O . TRP A 1 90 ? 12.808 -15.801 -16.238 1.00 62.84 90 TRP A O 1
ATOM 742 N N . SER A 1 91 ? 13.180 -13.594 -16.218 1.00 64.44 91 SER A N 1
ATOM 743 C CA . SER A 1 91 ? 12.494 -13.352 -14.939 1.00 64.44 91 SER A CA 1
ATOM 744 C C . SER A 1 91 ? 11.030 -12.961 -15.122 1.00 64.44 91 SER A C 1
ATOM 746 O O . SER A 1 91 ? 10.296 -12.887 -14.136 1.00 64.44 91 SER A O 1
ATOM 748 N N . GLY A 1 92 ? 10.609 -12.658 -16.357 1.00 60.12 92 GLY A N 1
ATOM 749 C CA . GLY A 1 92 ? 9.257 -12.193 -16.676 1.00 60.12 92 GLY A CA 1
ATOM 750 C C . GLY A 1 92 ? 8.851 -10.916 -15.928 1.00 60.12 92 GLY A C 1
ATOM 751 O O . GLY A 1 92 ? 7.662 -10.619 -15.817 1.00 60.12 92 GLY A O 1
ATOM 752 N N . SER A 1 93 ? 9.814 -10.183 -15.361 1.00 62.00 93 SER A N 1
ATOM 753 C CA . SER A 1 93 ? 9.553 -9.038 -14.490 1.00 62.00 93 SER A CA 1
ATOM 754 C C . SER A 1 93 ? 9.445 -7.760 -15.316 1.00 62.00 93 SER A C 1
ATOM 756 O O . SER A 1 93 ? 10.439 -7.259 -15.841 1.00 62.00 93 SER A O 1
ATOM 758 N N . SER A 1 94 ? 8.231 -7.218 -15.429 1.00 64.88 94 SER A N 1
ATOM 759 C CA . SER A 1 94 ? 7.998 -5.917 -16.062 1.00 64.88 94 SER A CA 1
ATOM 760 C C . SER A 1 94 ? 8.656 -4.797 -15.257 1.00 64.88 94 SER A C 1
ATOM 762 O O . SER A 1 94 ? 8.508 -4.738 -14.034 1.00 64.88 94 SER A O 1
ATOM 764 N N . THR A 1 95 ? 9.329 -3.869 -15.941 1.00 68.31 95 THR A N 1
ATOM 765 C CA . THR A 1 95 ? 9.837 -2.643 -15.314 1.00 68.31 95 THR A CA 1
ATOM 766 C C . THR A 1 95 ? 8.661 -1.850 -14.735 1.00 68.31 95 THR A C 1
ATOM 768 O O . THR A 1 95 ? 7.701 -1.550 -15.448 1.00 68.31 95 THR A O 1
ATOM 771 N N . MET A 1 96 ? 8.712 -1.560 -13.434 1.00 74.00 96 MET A N 1
ATOM 772 C CA . MET A 1 96 ? 7.708 -0.756 -12.738 1.00 74.00 96 MET A CA 1
ATOM 773 C C . MET A 1 96 ? 8.227 0.670 -12.545 1.00 74.00 96 MET A C 1
ATOM 775 O O . MET A 1 96 ? 9.360 0.843 -12.090 1.00 74.00 96 MET A O 1
ATOM 779 N N . SER A 1 97 ? 7.386 1.675 -12.786 1.00 77.31 97 SER A N 1
ATOM 780 C CA . SER A 1 97 ? 7.667 3.064 -12.417 1.00 77.31 97 SER A CA 1
ATOM 781 C C . SER A 1 97 ? 6.758 3.571 -11.323 1.00 77.31 97 SER A C 1
ATOM 783 O O . SER A 1 97 ? 5.606 3.166 -11.184 1.00 77.31 97 SER A O 1
ATOM 785 N N . PHE A 1 98 ? 7.311 4.486 -10.529 1.00 81.94 98 PHE A N 1
ATOM 786 C CA . PHE A 1 98 ? 6.568 5.199 -9.505 1.00 81.94 98 PHE A CA 1
ATOM 787 C C . PHE A 1 98 ? 5.588 6.186 -10.142 1.00 81.94 98 PHE A C 1
ATOM 789 O O . PHE A 1 98 ? 5.979 7.048 -10.937 1.00 81.94 98 PHE A O 1
ATOM 796 N N . ASN A 1 99 ? 4.325 6.096 -9.738 1.00 83.75 99 ASN A N 1
ATOM 797 C CA . ASN A 1 99 ? 3.298 7.047 -10.122 1.00 83.75 99 ASN A CA 1
ATOM 798 C C . ASN A 1 99 ? 3.488 8.356 -9.343 1.00 83.75 99 ASN A C 1
ATOM 800 O O . ASN A 1 99 ? 3.094 8.479 -8.184 1.00 83.75 99 ASN A O 1
ATOM 804 N N . LYS A 1 100 ? 4.062 9.367 -10.003 1.00 85.44 100 LYS A N 1
ATOM 805 C CA . LYS A 1 100 ? 4.297 10.696 -9.408 1.00 85.44 100 LYS A CA 1
ATOM 806 C C . LYS A 1 100 ? 3.012 11.383 -8.934 1.00 85.44 100 LYS A C 1
ATOM 808 O O . LYS A 1 100 ? 3.071 12.200 -8.024 1.00 85.44 100 LYS A O 1
ATOM 813 N N . ASN A 1 101 ? 1.870 11.018 -9.513 1.00 87.00 101 ASN A N 1
ATOM 814 C CA . ASN A 1 101 ? 0.568 11.602 -9.207 1.00 87.00 101 ASN A CA 1
ATOM 815 C C . ASN A 1 101 ? -0.184 10.823 -8.116 1.00 87.00 101 ASN A C 1
ATOM 817 O O . ASN A 1 101 ? -1.333 11.145 -7.833 1.00 87.00 101 ASN A O 1
ATOM 821 N N . PHE A 1 102 ? 0.430 9.803 -7.503 1.00 87.88 102 PHE A N 1
ATOM 822 C CA . PHE A 1 102 ? -0.221 8.959 -6.498 1.00 87.88 102 PHE A CA 1
ATOM 823 C C . PHE A 1 102 ? -0.821 9.769 -5.340 1.00 87.88 102 PHE A C 1
ATOM 825 O O . PHE A 1 102 ? -1.985 9.580 -4.988 1.00 87.88 102 PHE A O 1
ATOM 832 N N . VAL A 1 103 ? -0.040 10.694 -4.772 1.00 88.12 103 VAL A N 1
ATOM 833 C CA . VAL A 1 103 ? -0.480 11.523 -3.639 1.00 88.12 103 VAL A CA 1
ATOM 834 C C . VAL A 1 103 ? -1.652 12.405 -4.053 1.00 88.12 103 VAL A C 1
ATOM 836 O O . VAL A 1 103 ? -2.689 12.369 -3.401 1.00 88.12 103 VAL A O 1
ATOM 839 N N . GLN A 1 104 ? -1.529 13.100 -5.186 1.00 89.50 104 GLN A N 1
ATOM 840 C CA . GLN A 1 104 ? -2.581 13.970 -5.705 1.00 89.50 104 GLN A CA 1
ATOM 841 C C . GLN A 1 104 ? -3.889 13.202 -5.955 1.00 89.50 104 GLN A C 1
ATOM 843 O O . GLN A 1 104 ? -4.939 13.599 -5.466 1.00 89.50 104 GLN A O 1
ATOM 848 N N . GLN A 1 105 ? -3.828 12.061 -6.647 1.00 89.81 105 GLN A N 1
ATOM 849 C CA . GLN A 1 105 ? -5.013 11.239 -6.932 1.00 89.81 105 GLN A CA 1
ATOM 850 C C . GLN A 1 105 ? -5.670 10.693 -5.658 1.00 89.81 105 GLN A C 1
ATOM 852 O O . GLN A 1 105 ? -6.874 10.434 -5.642 1.00 89.81 105 GLN A O 1
ATOM 857 N N . THR A 1 106 ? -4.880 10.477 -4.604 1.00 89.69 106 THR A N 1
ATOM 858 C CA . THR A 1 106 ? -5.387 10.025 -3.306 1.00 89.69 106 THR A CA 1
ATOM 859 C C . THR A 1 106 ? -6.075 11.176 -2.574 1.00 89.69 106 THR A C 1
ATOM 861 O O . THR A 1 106 ? -7.198 11.005 -2.112 1.00 89.69 106 THR A O 1
ATOM 864 N N . GLU A 1 107 ? -5.459 12.358 -2.526 1.00 89.00 107 GLU A N 1
ATOM 865 C CA . GLU A 1 107 ? -6.041 13.551 -1.893 1.00 89.00 107 GLU A CA 1
ATOM 866 C C . GLU A 1 107 ? -7.309 14.052 -2.605 1.00 89.00 107 GLU A C 1
ATOM 868 O O . GLU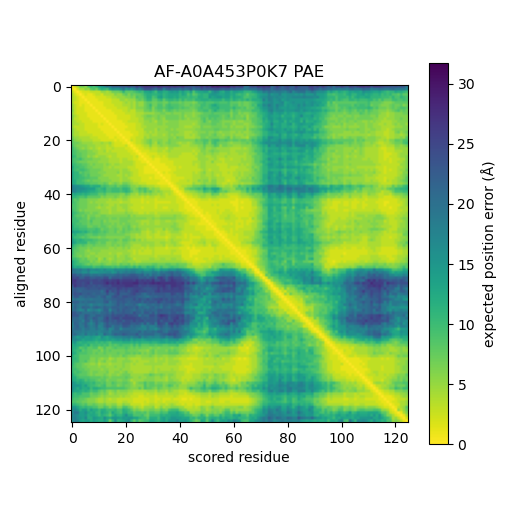 A 1 107 ? -8.216 14.559 -1.954 1.00 89.00 107 GLU A O 1
ATOM 873 N N . GLU A 1 108 ? -7.420 13.871 -3.923 1.00 89.44 108 GLU A N 1
ATOM 874 C CA . GLU A 1 108 ? -8.635 14.209 -4.681 1.00 89.44 108 GLU A CA 1
ATOM 875 C C . GLU A 1 108 ? -9.820 13.289 -4.346 1.00 89.44 108 GLU A C 1
ATOM 877 O O . GLU A 1 108 ? -10.976 13.704 -4.432 1.00 89.44 108 GLU A O 1
ATOM 882 N N . LYS A 1 109 ? -9.552 12.029 -3.978 1.00 87.38 109 LYS A N 1
ATOM 883 C CA . LYS A 1 109 ? -10.595 11.024 -3.712 1.00 87.38 109 LYS A CA 1
ATOM 884 C C . LYS A 1 109 ? -10.949 10.876 -2.238 1.00 87.38 109 LYS A C 1
ATOM 886 O O . LYS A 1 109 ? -12.036 10.385 -1.937 1.00 87.38 109 LYS A O 1
ATOM 891 N N . PHE A 1 110 ? -10.049 11.250 -1.335 1.00 87.56 110 PHE A N 1
ATOM 892 C CA . PHE A 1 110 ? -10.199 11.019 0.097 1.00 87.56 110 PHE A CA 1
ATOM 893 C C . PHE A 1 110 ? -9.973 12.302 0.886 1.00 87.56 110 PHE A C 1
ATOM 895 O O . PHE A 1 110 ? -8.965 12.982 0.715 1.00 87.56 110 PHE A O 1
ATOM 902 N N . SER A 1 111 ? -10.888 12.595 1.814 1.00 85.50 111 SER A N 1
ATOM 903 C CA . SER A 1 111 ? -10.645 13.633 2.816 1.00 85.50 111 SER A CA 1
ATOM 904 C C . SER A 1 111 ? -9.563 13.173 3.795 1.00 85.50 111 SER A C 1
ATOM 906 O O . SER A 1 111 ? -9.478 11.985 4.118 1.00 85.50 111 SER A O 1
ATOM 908 N N . LYS A 1 112 ? -8.769 14.116 4.312 1.00 83.31 112 LYS A N 1
ATOM 909 C CA . LYS A 1 112 ? -7.634 13.850 5.216 1.00 83.31 112 LYS A CA 1
ATOM 910 C C . LYS A 1 112 ? -8.037 13.188 6.536 1.00 83.31 112 LYS A C 1
ATOM 912 O O . LYS A 1 112 ? -7.205 12.531 7.150 1.00 83.31 112 LYS A O 1
ATOM 917 N N . ASP A 1 113 ? -9.304 13.313 6.923 1.00 82.25 113 ASP A N 1
ATOM 918 C CA . ASP A 1 113 ? -9.853 12.748 8.161 1.00 82.25 113 ASP A CA 1
ATOM 919 C C . ASP A 1 113 ? -10.475 11.351 7.973 1.00 82.25 113 ASP A C 1
ATOM 921 O O . ASP A 1 113 ? -11.091 10.811 8.889 1.00 82.25 113 ASP A O 1
ATOM 925 N N . THR A 1 114 ? -10.359 10.757 6.778 1.00 84.31 114 THR A N 1
ATOM 926 C CA . THR A 1 114 ? -10.977 9.456 6.479 1.00 84.31 114 THR A CA 1
ATOM 927 C C . THR A 1 114 ? -10.039 8.304 6.816 1.00 84.31 114 THR A C 1
ATOM 929 O O . THR A 1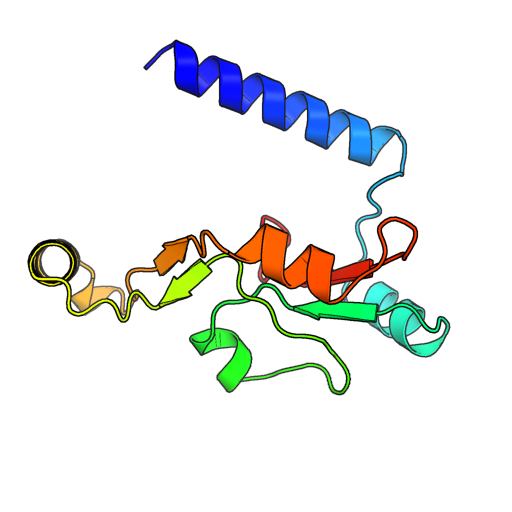 114 ? -8.930 8.214 6.289 1.00 84.31 114 THR A O 1
ATOM 932 N N . ASP A 1 115 ? -10.524 7.354 7.614 1.00 87.12 115 ASP A N 1
ATOM 933 C CA . ASP A 1 115 ? -9.833 6.088 7.838 1.00 87.12 115 ASP A CA 1
ATOM 934 C C . ASP A 1 115 ? -9.860 5.218 6.572 1.00 87.12 115 ASP A C 1
ATOM 936 O O . ASP A 1 115 ? -10.921 4.781 6.114 1.00 87.12 115 ASP A O 1
ATOM 940 N N . ILE A 1 116 ? -8.677 4.906 6.046 1.00 90.00 116 ILE A N 1
ATOM 941 C CA . ILE A 1 116 ? -8.506 4.060 4.861 1.00 90.00 116 ILE A CA 1
ATOM 942 C C . ILE A 1 116 ? -7.865 2.719 5.220 1.00 90.00 116 ILE A C 1
ATOM 944 O O . ILE A 1 116 ? -6.927 2.639 6.013 1.00 90.00 116 ILE A O 1
ATOM 948 N N . ILE A 1 117 ? -8.349 1.646 4.597 1.00 90.75 117 ILE A N 1
ATOM 949 C CA . ILE A 1 117 ? -7.681 0.343 4.621 1.00 90.75 117 ILE A CA 1
ATOM 950 C C . ILE A 1 117 ? -6.820 0.256 3.363 1.00 90.75 117 ILE A C 1
ATOM 952 O O . ILE A 1 117 ? -7.341 0.229 2.248 1.00 90.75 117 ILE A O 1
ATOM 956 N N . LEU A 1 118 ? -5.501 0.205 3.536 1.00 90.31 118 LEU A N 1
ATOM 957 C CA . LEU A 1 118 ? -4.553 0.121 2.429 1.00 90.31 118 LEU A CA 1
ATOM 958 C C . LEU A 1 118 ? -4.210 -1.337 2.105 1.00 90.31 118 LEU A C 1
ATOM 960 O O . LEU A 1 118 ? -3.852 -2.120 2.985 1.00 90.31 118 LEU A O 1
ATOM 964 N N . VAL A 1 119 ? -4.297 -1.699 0.825 1.00 89.25 119 VAL A N 1
ATOM 965 C CA . VAL A 1 119 ? -3.992 -3.042 0.320 1.00 89.25 119 VAL A CA 1
ATOM 966 C C . VAL A 1 119 ? -2.728 -3.003 -0.522 1.00 89.25 119 VAL A C 1
ATOM 968 O O . VAL A 1 119 ? -2.718 -2.486 -1.638 1.00 89.25 119 VAL A O 1
ATOM 971 N N . CYS A 1 120 ? -1.674 -3.630 -0.005 1.00 84.56 120 CYS A N 1
ATOM 972 C CA . CYS A 1 120 ? -0.416 -3.856 -0.703 1.00 84.56 120 CYS A CA 1
ATOM 973 C C . CYS A 1 120 ? -0.133 -5.362 -0.795 1.00 84.56 120 CYS A C 1
ATOM 975 O O . CYS A 1 120 ? -0.399 -6.102 0.147 1.00 84.56 120 CYS A O 1
ATOM 977 N N . GLN A 1 121 ? 0.491 -5.800 -1.894 1.00 74.81 121 GLN A N 1
ATOM 978 C CA . GLN A 1 121 ? 0.869 -7.193 -2.152 1.00 74.81 121 GLN A CA 1
ATOM 979 C C . GLN A 1 121 ? 1.518 -7.894 -0.941 1.00 74.81 121 GLN A C 1
ATOM 981 O O . GLN A 1 121 ? 0.974 -8.863 -0.424 1.00 74.81 121 GLN A O 1
ATOM 986 N N . LYS A 1 122 ? 2.680 -7.411 -0.480 1.00 73.06 122 LYS A N 1
ATOM 987 C CA . LYS A 1 122 ? 3.423 -7.988 0.659 1.00 73.06 122 LYS A CA 1
ATOM 988 C C . LYS A 1 122 ? 3.345 -7.136 1.935 1.00 73.06 122 LYS A C 1
ATOM 990 O O . LYS A 1 122 ? 4.129 -7.351 2.847 1.00 73.06 122 LYS A O 1
ATOM 995 N N . GLY A 1 123 ? 2.461 -6.133 1.972 1.00 62.34 123 GLY A N 1
ATOM 996 C CA . GLY A 1 123 ? 2.396 -5.164 3.079 1.00 62.34 123 GLY A CA 1
ATOM 997 C C . GLY A 1 123 ? 3.638 -4.271 3.259 1.00 62.34 123 GLY A C 1
ATOM 998 O O . GLY A 1 123 ? 3.888 -3.809 4.364 1.00 62.34 123 GLY A O 1
ATOM 999 N N . LEU A 1 124 ? 4.432 -4.059 2.202 1.00 61.62 124 LEU A N 1
ATOM 1000 C CA . LEU A 1 124 ? 5.694 -3.294 2.233 1.00 61.62 124 LEU A CA 1
ATOM 1001 C C . LEU A 1 124 ? 5.658 -1.990 1.413 1.00 61.62 124 LEU A C 1
ATOM 1003 O O . LEU A 1 124 ? 6.694 -1.342 1.280 1.00 61.62 124 LEU A O 1
ATOM 1007 N N . ARG A 1 125 ? 4.518 -1.653 0.802 1.00 57.88 125 ARG A N 1
ATOM 1008 C CA . ARG A 1 125 ? 4.339 -0.468 -0.049 1.00 57.88 125 ARG A CA 1
ATOM 1009 C C . ARG A 1 125 ? 3.408 0.520 0.622 1.00 57.88 125 ARG A C 1
ATOM 1011 O O . ARG A 1 125 ? 2.437 0.036 1.246 1.00 57.88 125 ARG A O 1
#